Protein AF-A0AAW7M790-F1 (afdb_monomer_lite)

pLDDT: mean 80.47, std 13.08, range [36.41, 94.38]

Radius of gyration: 19.91 Å; chains: 1; bounding box: 61×42×44 Å

Secondary structure (DSSP, 8-state):
---S-GGGS--EEEEE-TTS-B---EE-EE-SSS-EE----GGGGG---S-TTSPPPEEEEES-SSSS--EEEEEEEE-TTS-EEEEEEEP-HHHHTTTTPPPTT---

Sequence (108 aa):
KCLDYPWRFNPRALIRYQDGSASDLLAATRVNEYVLSVIEQAQFSNIMLNDPSIESPRLIFCESSRVGYSALISEISPQSNGTCQVTAKEYKDSFYQYDNSIYPGNVA

Foldseek 3Di:
DDDPPQPPAQKWKKKQALVRDIDFTWRWDDPDDVDIDTPDDPCVVVFDPPDPVGDHIDMDIDSDPGPDFDWAWPDWAADPVRDIDTDTHGDDCVVCVCVPPDDPVPDD

Structure (mmCIF, N/CA/C/O backbone):
data_AF-A0AAW7M790-F1
#
_entry.id   AF-A0AAW7M790-F1
#
loop_
_atom_site.group_PDB
_atom_site.id
_atom_site.type_symbol
_atom_site.label_atom_id
_atom_site.label_alt_id
_atom_site.label_comp_id
_atom_site.label_asym_id
_atom_site.label_entity_id
_atom_site.label_seq_id
_atom_site.pdbx_PDB_ins_code
_atom_site.Cartn_x
_atom_site.Cartn_y
_atom_site.Cartn_z
_atom_site.occupancy
_atom_site.B_iso_or_equiv
_atom_site.auth_seq_id
_atom_site.auth_comp_id
_atom_site.auth_asym_id
_atom_site.auth_atom_id
_atom_site.pdbx_PDB_model_num
ATOM 1 N N . LYS A 1 1 ? -0.054 -2.901 12.274 1.00 45.72 1 LYS A N 1
ATOM 2 C CA . LYS A 1 1 ? 1.180 -3.030 13.090 1.00 45.72 1 LYS A CA 1
ATOM 3 C C . LYS A 1 1 ? 2.191 -3.775 12.236 1.00 45.72 1 LYS A C 1
ATOM 5 O O . LYS A 1 1 ? 1.844 -4.856 11.793 1.00 45.72 1 LYS A O 1
ATOM 10 N N . CYS A 1 2 ? 3.359 -3.205 11.951 1.00 36.41 2 CYS A N 1
ATOM 11 C CA . CYS A 1 2 ? 4.453 -3.978 11.362 1.00 36.41 2 CYS A CA 1
ATOM 12 C C . CYS A 1 2 ? 5.038 -4.832 12.492 1.00 36.41 2 CYS A C 1
ATOM 14 O O . CYS A 1 2 ? 5.517 -4.269 13.474 1.00 36.41 2 CYS A O 1
ATOM 16 N N . LEU A 1 3 ? 4.861 -6.150 12.430 1.00 41.97 3 LEU A N 1
ATOM 17 C CA . LEU A 1 3 ? 5.426 -7.090 13.398 1.00 41.97 3 LEU A CA 1
ATOM 18 C C . LEU A 1 3 ? 6.785 -7.595 12.903 1.00 41.97 3 LEU A C 1
ATOM 20 O O . LEU A 1 3 ? 7.077 -7.541 11.710 1.00 41.97 3 LEU A O 1
ATOM 24 N N . ASP A 1 4 ? 7.586 -8.118 13.829 1.00 45.94 4 ASP A N 1
ATOM 25 C CA . ASP A 1 4 ? 8.966 -8.582 13.630 1.00 45.94 4 ASP A CA 1
ATOM 26 C C . ASP A 1 4 ? 9.147 -9.716 12.594 1.00 45.94 4 ASP A C 1
ATOM 28 O O . ASP A 1 4 ? 10.278 -10.108 12.321 1.00 45.94 4 ASP A O 1
ATOM 32 N N . TYR A 1 5 ? 8.078 -10.264 11.992 1.00 48.81 5 TYR A N 1
ATOM 33 C CA . TYR A 1 5 ? 8.157 -11.419 11.080 1.00 48.81 5 TYR A CA 1
ATOM 34 C C . TYR A 1 5 ? 7.097 -11.414 9.945 1.00 48.81 5 TYR A C 1
ATOM 36 O O . TYR A 1 5 ? 6.282 -12.335 9.846 1.00 48.81 5 TYR A O 1
ATOM 44 N N . PRO A 1 6 ? 7.136 -10.445 9.007 1.00 52.34 6 PRO A N 1
ATOM 45 C CA . PRO A 1 6 ? 6.130 -10.300 7.939 1.00 52.34 6 PRO A CA 1
ATOM 46 C C . PRO A 1 6 ? 6.150 -11.432 6.890 1.00 52.34 6 PRO A C 1
ATOM 48 O O . PRO A 1 6 ? 5.255 -11.547 6.057 1.00 52.34 6 PRO A O 1
ATOM 51 N N . TRP A 1 7 ? 7.175 -12.289 6.903 1.00 55.41 7 TRP A N 1
ATOM 52 C CA . TRP A 1 7 ? 7.431 -13.291 5.860 1.00 55.41 7 TRP A CA 1
ATOM 53 C C . TRP A 1 7 ? 6.630 -14.585 6.003 1.00 55.41 7 TRP A C 1
ATOM 55 O O . TRP A 1 7 ? 6.633 -15.409 5.091 1.00 55.41 7 TRP A O 1
ATOM 65 N N . ARG A 1 8 ? 5.975 -14.801 7.149 1.00 55.41 8 ARG A N 1
ATOM 66 C CA . ARG A 1 8 ? 5.270 -16.060 7.431 1.00 55.41 8 ARG A CA 1
ATOM 67 C C . ARG A 1 8 ? 3.882 -16.131 6.780 1.00 55.41 8 ARG A C 1
ATOM 69 O O . ARG A 1 8 ? 3.342 -17.225 6.656 1.00 55.41 8 ARG A O 1
ATOM 76 N N . PHE A 1 9 ? 3.334 -14.996 6.335 1.00 57.44 9 PHE A N 1
ATOM 77 C CA . PHE A 1 9 ? 1.979 -14.891 5.790 1.00 57.44 9 PHE A CA 1
ATOM 78 C C . PHE A 1 9 ? 1.918 -13.858 4.651 1.00 57.44 9 PHE A C 1
ATOM 80 O O . PHE A 1 9 ? 1.723 -12.681 4.914 1.00 57.44 9 PHE A O 1
ATOM 87 N N . ASN A 1 10 ? 2.059 -14.293 3.389 1.00 69.75 10 ASN A N 1
ATOM 88 C CA . ASN A 1 10 ? 1.774 -13.497 2.177 1.00 69.75 10 ASN A CA 1
ATOM 89 C C . ASN A 1 10 ? 2.259 -12.032 2.237 1.00 69.75 10 ASN A C 1
ATOM 91 O O . ASN A 1 10 ? 1.428 -11.128 2.378 1.00 69.75 10 ASN A O 1
ATOM 95 N N . PRO A 1 11 ? 3.576 -11.778 2.127 1.00 74.94 11 PRO A N 1
ATOM 96 C CA . PRO A 1 11 ? 4.117 -10.444 2.335 1.00 74.94 11 PRO A CA 1
ATOM 97 C C . PRO A 1 11 ? 3.521 -9.462 1.323 1.00 74.94 11 PRO A C 1
ATOM 99 O O . PRO A 1 11 ? 3.599 -9.654 0.105 1.00 74.94 11 PRO A O 1
ATOM 102 N N . ARG A 1 12 ? 2.906 -8.399 1.842 1.00 81.88 12 ARG A N 1
ATOM 103 C CA . ARG A 1 12 ? 2.412 -7.290 1.034 1.00 81.88 12 ARG A CA 1
ATOM 104 C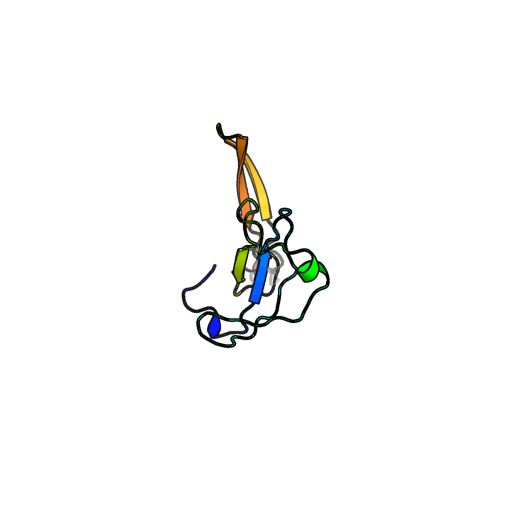 C . ARG A 1 12 ? 3.376 -6.124 1.136 1.00 81.88 12 ARG A C 1
ATOM 106 O O . ARG A 1 12 ? 3.974 -5.867 2.184 1.00 81.88 12 ARG A O 1
ATOM 113 N N . ALA A 1 13 ? 3.517 -5.419 0.028 1.00 85.44 13 ALA A N 1
ATOM 114 C CA . ALA A 1 13 ? 4.364 -4.249 -0.058 1.00 85.44 13 ALA A CA 1
ATOM 115 C C . ALA A 1 13 ? 3.609 -3.088 -0.690 1.00 85.44 13 ALA A C 1
ATOM 117 O O . ALA A 1 13 ? 2.700 -3.274 -1.496 1.00 85.44 13 ALA A O 1
ATOM 118 N N . LEU A 1 14 ? 4.017 -1.886 -0.323 1.00 87.81 14 LEU A N 1
ATOM 119 C CA . LEU A 1 14 ? 3.607 -0.653 -0.965 1.00 87.81 14 LEU A CA 1
ATOM 120 C C . LEU A 1 14 ? 4.859 0.133 -1.334 1.00 87.81 14 LEU A C 1
ATOM 122 O O . LEU A 1 14 ? 5.823 0.171 -0.564 1.00 87.81 14 LEU A O 1
ATOM 126 N N . ILE A 1 15 ? 4.840 0.755 -2.505 1.00 89.19 15 ILE A N 1
ATOM 127 C CA . ILE A 1 15 ? 5.899 1.643 -2.966 1.00 89.19 15 ILE A CA 1
ATOM 128 C C . ILE A 1 15 ? 5.390 3.071 -2.833 1.00 89.19 15 ILE A C 1
ATOM 130 O O . ILE A 1 15 ? 4.353 3.426 -3.388 1.00 89.19 15 ILE A O 1
ATOM 134 N N . ARG A 1 16 ? 6.127 3.896 -2.092 1.00 91.12 16 ARG A N 1
ATOM 135 C CA . ARG A 1 16 ? 5.955 5.345 -2.122 1.00 91.12 16 ARG A CA 1
ATOM 136 C C . ARG A 1 16 ? 6.850 5.905 -3.219 1.00 91.12 16 ARG A C 1
ATOM 138 O O . ARG A 1 16 ? 8.073 5.763 -3.138 1.00 91.12 16 ARG A O 1
ATOM 145 N N . TYR A 1 17 ? 6.233 6.503 -4.228 1.00 91.69 17 TYR A N 1
ATOM 146 C CA . TYR A 1 17 ? 6.919 7.080 -5.374 1.00 91.69 17 TYR A CA 1
ATOM 147 C C . TYR A 1 17 ? 7.534 8.441 -5.033 1.00 91.69 17 TYR A C 1
ATOM 149 O O . TYR A 1 17 ? 7.228 9.065 -4.013 1.00 91.69 17 TYR A O 1
ATOM 157 N N . GLN A 1 18 ? 8.433 8.886 -5.906 1.00 91.12 18 GLN A N 1
ATOM 158 C CA . GLN A 1 18 ? 9.237 10.099 -5.730 1.00 91.12 18 GLN A CA 1
ATOM 159 C C . GLN A 1 18 ? 8.398 11.379 -5.895 1.00 91.12 18 GLN A C 1
ATOM 161 O O . GLN A 1 18 ? 8.745 12.421 -5.348 1.00 91.12 18 GLN A O 1
ATOM 166 N N . ASP A 1 19 ? 7.256 11.284 -6.582 1.00 88.25 19 ASP A N 1
ATOM 167 C CA . ASP A 1 19 ? 6.252 12.348 -6.721 1.00 88.25 19 ASP A CA 1
ATOM 168 C C . ASP A 1 19 ? 5.335 12.487 -5.486 1.00 88.25 19 ASP A C 1
ATOM 170 O O . ASP A 1 19 ? 4.460 13.351 -5.439 1.00 88.25 19 ASP A O 1
ATOM 174 N N . GLY A 1 20 ? 5.532 11.639 -4.471 1.00 85.88 20 GLY A N 1
ATOM 175 C CA . GLY A 1 20 ? 4.752 11.612 -3.238 1.00 85.88 20 GLY A CA 1
ATOM 176 C C . GLY A 1 20 ? 3.509 10.721 -3.286 1.00 85.88 20 GLY A C 1
ATOM 177 O O . GLY A 1 20 ? 2.912 10.497 -2.229 1.00 85.88 20 GLY A O 1
ATOM 178 N N . SER A 1 21 ? 3.146 10.180 -4.452 1.00 88.19 21 SER A N 1
ATOM 179 C CA . SER A 1 21 ? 2.065 9.206 -4.593 1.00 88.19 21 SER A CA 1
ATOM 180 C C . SER A 1 21 ? 2.468 7.821 -4.061 1.00 88.19 21 SER A C 1
ATOM 182 O O . SER A 1 21 ? 3.614 7.576 -3.667 1.00 88.19 21 SER A O 1
ATOM 184 N N . ALA A 1 22 ? 1.503 6.906 -3.993 1.00 89.06 22 ALA A N 1
ATOM 185 C CA . ALA A 1 22 ? 1.701 5.549 -3.499 1.00 89.06 22 ALA A CA 1
ATOM 186 C C . ALA A 1 22 ? 1.123 4.526 -4.480 1.00 89.06 22 ALA A C 1
ATOM 188 O O . ALA A 1 22 ? 0.105 4.785 -5.120 1.00 89.06 22 ALA A O 1
ATOM 189 N N . SER A 1 23 ? 1.764 3.362 -4.574 1.00 87.94 23 SER A N 1
ATOM 190 C CA . SER A 1 23 ? 1.247 2.224 -5.329 1.00 87.94 23 SER A CA 1
ATOM 191 C C . SER A 1 23 ? 0.035 1.600 -4.639 1.00 87.94 23 SER A C 1
ATOM 193 O O . SER A 1 23 ? -0.167 1.743 -3.429 1.00 87.94 23 SER A O 1
ATOM 195 N N . ASP A 1 24 ? -0.699 0.786 -5.393 1.00 85.75 24 ASP A N 1
ATOM 196 C CA . ASP A 1 24 ? -1.599 -0.205 -4.808 1.00 85.75 24 ASP A CA 1
ATOM 197 C C . ASP A 1 24 ? -0.832 -1.230 -3.955 1.00 85.75 24 ASP A C 1
ATOM 199 O O . ASP A 1 24 ? 0.403 -1.296 -3.959 1.00 85.75 24 ASP A O 1
ATOM 203 N N . LEU A 1 25 ? -1.574 -2.061 -3.219 1.00 86.19 25 LEU A N 1
ATOM 204 C CA . LEU A 1 25 ? -0.992 -3.116 -2.400 1.00 86.19 25 LEU A CA 1
ATOM 205 C C . LEU A 1 25 ? -0.432 -4.244 -3.275 1.00 86.19 25 LEU A C 1
ATOM 207 O O . LEU A 1 25 ? -1.171 -5.067 -3.822 1.00 86.19 25 LEU A O 1
ATOM 211 N N . LEU A 1 26 ? 0.889 -4.335 -3.337 1.00 87.75 26 LEU A N 1
ATOM 212 C CA . LEU A 1 26 ? 1.597 -5.318 -4.140 1.00 87.75 26 LEU A CA 1
ATOM 213 C C . LEU A 1 26 ? 1.700 -6.644 -3.390 1.00 87.75 26 LEU A C 1
ATOM 215 O O . LEU A 1 26 ? 2.057 -6.693 -2.211 1.00 87.75 26 LEU A O 1
ATOM 219 N N . ALA A 1 27 ? 1.401 -7.740 -4.087 1.00 86.88 27 ALA A N 1
ATOM 220 C CA . ALA A 1 27 ? 1.794 -9.069 -3.640 1.00 86.88 27 ALA A CA 1
ATOM 221 C C . ALA A 1 27 ? 3.289 -9.244 -3.931 1.00 86.88 27 ALA A C 1
ATOM 223 O O . ALA A 1 27 ? 3.685 -9.339 -5.093 1.00 86.88 27 ALA A O 1
ATOM 224 N N . ALA A 1 28 ? 4.112 -9.241 -2.883 1.00 86.06 28 ALA A N 1
ATOM 225 C CA . ALA A 1 28 ? 5.548 -9.416 -3.020 1.00 86.06 28 ALA A CA 1
ATOM 226 C C . ALA A 1 28 ? 5.916 -10.899 -2.904 1.00 86.06 28 ALA A C 1
ATOM 228 O O . ALA A 1 28 ? 5.372 -11.633 -2.081 1.00 86.06 28 ALA A O 1
ATOM 229 N N . THR A 1 29 ? 6.874 -11.336 -3.713 1.00 85.75 29 THR A N 1
ATOM 230 C CA . THR A 1 29 ? 7.511 -12.648 -3.592 1.00 85.75 29 THR A CA 1
ATOM 231 C C . THR A 1 29 ? 8.960 -12.440 -3.185 1.00 85.75 29 THR A C 1
ATOM 233 O O . THR A 1 29 ? 9.691 -11.669 -3.805 1.00 85.75 29 THR A O 1
ATOM 236 N N . ARG A 1 30 ? 9.393 -13.101 -2.111 1.00 83.06 30 ARG A N 1
ATOM 237 C CA . ARG A 1 30 ? 10.784 -13.020 -1.665 1.00 83.06 30 ARG A CA 1
ATOM 238 C C . ARG A 1 30 ? 11.670 -13.785 -2.647 1.00 83.06 30 ARG A C 1
ATOM 240 O O . ARG A 1 30 ? 11.451 -14.973 -2.857 1.00 83.06 30 ARG A O 1
ATOM 247 N N . VAL A 1 31 ? 12.677 -13.116 -3.204 1.00 84.00 31 VAL A N 1
ATOM 248 C CA . VAL A 1 31 ? 13.703 -13.761 -4.038 1.00 84.00 31 VAL A CA 1
ATOM 249 C C . VAL A 1 31 ? 14.881 -14.180 -3.160 1.00 84.00 31 VAL A C 1
ATOM 251 O O . VAL A 1 31 ? 15.344 -15.313 -3.244 1.00 84.00 31 VAL A O 1
ATOM 254 N N . ASN A 1 32 ? 15.340 -13.289 -2.273 1.00 83.25 32 ASN A N 1
ATOM 255 C CA . ASN A 1 32 ? 16.360 -13.572 -1.260 1.00 83.25 32 ASN A CA 1
ATOM 256 C C . ASN A 1 32 ? 16.222 -12.611 -0.055 1.00 83.25 32 ASN A C 1
ATOM 258 O O . ASN A 1 32 ? 15.136 -12.114 0.226 1.00 83.25 32 ASN A O 1
ATOM 262 N N . GLU A 1 33 ? 17.274 -12.405 0.738 1.00 80.38 33 GLU A N 1
ATOM 263 C CA . GLU A 1 33 ? 17.241 -11.527 1.921 1.00 80.38 33 GLU A CA 1
ATOM 264 C C . GLU A 1 33 ? 17.131 -10.031 1.604 1.00 80.38 33 GLU A C 1
ATOM 266 O O . GLU A 1 33 ? 16.527 -9.296 2.379 1.00 80.38 33 GLU A O 1
ATOM 271 N N . TYR A 1 34 ? 17.625 -9.596 0.447 1.00 81.44 34 TYR A N 1
ATOM 272 C CA . TYR A 1 34 ? 17.679 -8.181 0.064 1.00 81.44 34 TYR A CA 1
ATOM 273 C C . TYR A 1 34 ? 16.895 -7.870 -1.213 1.00 81.44 34 TYR A C 1
ATOM 275 O O . TYR A 1 34 ? 16.854 -6.726 -1.657 1.00 81.44 34 TYR A O 1
ATOM 283 N N . VAL A 1 35 ? 16.275 -8.883 -1.817 1.00 84.75 35 VAL A N 1
ATOM 284 C CA . VAL A 1 35 ? 15.574 -8.781 -3.093 1.00 84.75 35 VAL A CA 1
ATOM 285 C C . VAL A 1 35 ? 14.187 -9.390 -2.969 1.00 84.75 35 VAL A C 1
ATOM 287 O O . VAL A 1 35 ? 14.006 -10.528 -2.518 1.00 84.75 35 VAL A O 1
ATOM 290 N N . LEU A 1 36 ? 13.208 -8.633 -3.448 1.00 85.81 36 LEU A N 1
ATOM 291 C CA . LEU A 1 36 ? 11.842 -9.079 -3.661 1.00 85.81 36 LEU A CA 1
ATOM 292 C C . LEU A 1 36 ? 11.437 -8.836 -5.111 1.00 85.81 36 LEU A C 1
ATOM 294 O O . LEU A 1 36 ? 12.009 -7.985 -5.790 1.00 85.81 36 LEU A O 1
ATOM 298 N N . SER A 1 37 ? 10.432 -9.573 -5.563 1.00 88.75 37 SER A N 1
ATOM 299 C CA . SER A 1 37 ? 9.780 -9.371 -6.849 1.00 88.75 37 SER A CA 1
ATOM 300 C C . SER A 1 37 ? 8.300 -9.063 -6.657 1.00 88.75 37 SER A C 1
ATOM 302 O O . SER A 1 37 ? 7.658 -9.519 -5.710 1.00 88.75 37 SER A O 1
ATOM 304 N N . VAL A 1 38 ? 7.762 -8.262 -7.567 1.00 90.56 38 VAL A N 1
ATOM 305 C CA . VAL A 1 38 ? 6.347 -7.895 -7.674 1.00 90.56 38 VAL A CA 1
ATOM 306 C C . VAL A 1 38 ? 5.962 -7.956 -9.148 1.00 90.56 38 VAL A C 1
ATOM 308 O O . VAL A 1 38 ? 6.836 -7.962 -10.016 1.00 90.56 38 VAL A O 1
ATOM 311 N N . ILE A 1 39 ? 4.664 -8.007 -9.436 1.00 91.31 39 ILE A N 1
ATOM 312 C CA . IL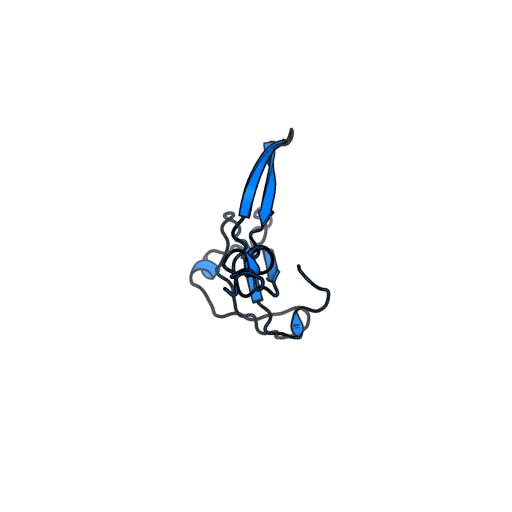E A 1 39 ? 4.179 -7.851 -10.811 1.00 91.31 39 ILE A CA 1
ATOM 313 C C . ILE A 1 39 ? 4.519 -6.433 -11.280 1.00 91.31 39 ILE A C 1
ATOM 315 O O . ILE A 1 39 ? 4.377 -5.475 -10.520 1.00 91.31 39 ILE A O 1
ATOM 319 N N . GLU A 1 40 ? 4.998 -6.325 -12.515 1.00 90.56 40 GLU A N 1
ATOM 320 C CA . GLU A 1 40 ? 5.350 -5.049 -13.128 1.00 90.56 40 GLU A CA 1
ATOM 321 C C . GLU A 1 40 ? 4.114 -4.144 -13.270 1.00 90.56 40 GLU A C 1
ATOM 323 O O . GLU A 1 40 ? 2.994 -4.611 -13.486 1.00 90.56 40 GLU A O 1
ATOM 328 N N . GLN A 1 41 ? 4.321 -2.845 -13.063 1.00 90.25 41 GLN A N 1
ATOM 329 C CA . GLN A 1 41 ? 3.305 -1.812 -13.206 1.00 90.25 41 GLN A CA 1
ATOM 330 C C . GLN A 1 41 ? 3.854 -0.713 -14.107 1.00 90.25 41 GLN A C 1
ATOM 332 O O . GLN A 1 41 ? 5.020 -0.342 -13.979 1.00 90.25 41 GLN A O 1
ATOM 337 N N . ALA A 1 42 ? 2.991 -0.114 -14.929 1.00 91.00 42 ALA A N 1
ATOM 338 C CA . ALA A 1 42 ? 3.372 0.961 -15.847 1.00 91.00 42 ALA A CA 1
ATOM 339 C C . ALA A 1 42 ? 4.063 2.146 -15.143 1.00 91.00 42 ALA A C 1
ATOM 341 O O . ALA A 1 42 ? 4.894 2.832 -15.717 1.00 91.00 42 ALA A O 1
ATOM 342 N N . GLN A 1 43 ? 3.751 2.381 -13.872 1.00 89.50 43 GLN A N 1
ATOM 343 C CA . GLN A 1 43 ? 4.291 3.454 -13.044 1.00 89.50 43 GLN A CA 1
ATOM 344 C C . GLN A 1 43 ? 5.774 3.245 -12.720 1.00 89.50 43 GLN A C 1
ATOM 346 O O . GLN A 1 43 ? 6.474 4.208 -12.411 1.00 89.50 43 GLN A O 1
ATOM 351 N N . PHE A 1 44 ? 6.279 2.011 -12.804 1.00 90.38 44 PHE A N 1
ATOM 352 C CA . PHE A 1 44 ? 7.680 1.712 -12.515 1.00 90.38 44 PHE A CA 1
ATOM 353 C C . PHE A 1 44 ? 8.628 2.328 -13.543 1.00 90.38 44 PHE A C 1
ATOM 355 O O . PHE A 1 44 ? 9.745 2.688 -13.177 1.00 90.38 44 PHE A O 1
ATOM 362 N N . SER A 1 45 ? 8.186 2.540 -14.789 1.00 90.50 45 SER A N 1
ATOM 363 C CA . SER A 1 45 ? 9.006 3.197 -15.817 1.00 90.50 45 SER A CA 1
ATOM 364 C C . SER A 1 45 ? 9.340 4.651 -15.487 1.00 90.50 45 SER A C 1
ATOM 366 O O . SER A 1 45 ? 10.274 5.207 -16.056 1.00 90.50 45 SER A O 1
ATOM 368 N N . ASN A 1 46 ? 8.582 5.272 -14.581 1.00 90.38 46 ASN A N 1
ATOM 369 C CA . ASN A 1 46 ? 8.762 6.668 -14.192 1.00 90.38 46 ASN A CA 1
ATOM 370 C C . ASN A 1 46 ? 9.724 6.832 -13.006 1.00 90.38 46 ASN A C 1
ATOM 372 O O . ASN A 1 46 ? 10.020 7.959 -12.614 1.00 90.38 46 ASN A O 1
ATOM 376 N N . ILE A 1 47 ? 10.194 5.730 -12.414 1.00 90.44 47 ILE A N 1
ATOM 377 C CA . ILE A 1 47 ? 11.110 5.767 -11.275 1.00 90.44 47 ILE A CA 1
ATOM 378 C C . ILE A 1 47 ? 12.512 6.138 -11.767 1.00 90.44 47 ILE A C 1
ATOM 380 O O . ILE A 1 47 ? 13.109 5.426 -12.575 1.00 90.44 47 ILE A O 1
ATOM 384 N N . MET A 1 48 ? 13.073 7.217 -11.224 1.00 90.94 48 MET A N 1
ATOM 385 C CA . MET A 1 48 ? 14.440 7.654 -11.500 1.00 90.94 48 MET A CA 1
ATOM 386 C C . MET A 1 48 ? 15.383 7.194 -10.387 1.00 90.94 48 MET A C 1
ATOM 388 O O . MET A 1 48 ? 15.351 7.713 -9.274 1.00 90.94 48 MET A O 1
ATOM 392 N N . LEU A 1 49 ? 16.235 6.211 -10.688 1.00 88.62 49 LEU A N 1
ATOM 393 C CA . LEU A 1 49 ? 17.209 5.646 -9.738 1.00 88.62 49 LEU A CA 1
ATOM 394 C C . LEU A 1 49 ? 18.631 6.201 -9.911 1.00 88.62 49 LEU A C 1
ATOM 396 O O . LEU A 1 49 ? 19.510 5.914 -9.104 1.00 88.62 49 LEU A O 1
ATOM 400 N N . ASN A 1 50 ? 18.879 6.948 -10.984 1.00 88.94 50 ASN A N 1
ATOM 401 C CA . ASN A 1 50 ? 20.203 7.404 -11.405 1.00 88.94 50 ASN A CA 1
ATOM 402 C C . ASN A 1 50 ? 20.489 8.880 -11.086 1.00 88.94 50 ASN A C 1
ATOM 404 O O . ASN A 1 50 ? 21.579 9.352 -11.406 1.00 88.94 50 ASN A O 1
ATOM 408 N N . ASP A 1 51 ? 19.549 9.597 -10.469 1.00 90.06 51 ASP A N 1
ATOM 409 C CA . ASP A 1 51 ? 19.748 10.980 -10.034 1.00 90.06 51 ASP A CA 1
ATOM 410 C C . ASP A 1 51 ? 19.874 11.045 -8.501 1.00 90.06 51 ASP A C 1
ATOM 412 O O . ASP A 1 51 ? 18.881 10.840 -7.801 1.00 90.06 51 ASP A O 1
ATOM 416 N N . PRO A 1 52 ? 21.070 11.337 -7.953 1.00 87.06 52 PRO A N 1
ATOM 417 C CA . PRO A 1 52 ? 21.274 11.430 -6.508 1.00 87.06 52 PRO A CA 1
ATOM 418 C C . PRO A 1 52 ? 20.590 12.649 -5.871 1.00 87.06 52 PRO A C 1
ATOM 420 O O . PRO A 1 52 ? 20.488 12.711 -4.647 1.00 87.06 52 PRO A O 1
ATOM 423 N N . SER A 1 53 ? 20.135 13.623 -6.666 1.00 91.44 53 SER A N 1
ATOM 424 C CA . SER A 1 53 ? 19.384 14.785 -6.174 1.00 91.44 53 SER A CA 1
ATOM 425 C C . SER A 1 53 ? 17.901 14.473 -5.956 1.00 91.44 53 SER A C 1
ATOM 427 O O . SER A 1 53 ? 17.202 15.266 -5.324 1.00 91.44 53 SER A O 1
ATOM 429 N N . ILE A 1 54 ? 17.411 13.338 -6.465 1.00 87.88 54 ILE A N 1
ATOM 430 C CA . ILE A 1 54 ? 16.028 12.891 -6.300 1.00 87.88 54 ILE A CA 1
ATOM 431 C C . ILE A 1 54 ? 15.985 11.810 -5.216 1.00 87.88 54 ILE A C 1
ATOM 433 O O . ILE A 1 54 ? 16.699 10.810 -5.267 1.00 87.88 54 ILE A O 1
ATOM 437 N N . GLU A 1 55 ? 15.108 11.993 -4.229 1.00 87.88 55 GLU A N 1
ATOM 438 C CA . GLU A 1 55 ? 14.867 10.991 -3.186 1.00 87.88 55 GLU A CA 1
ATOM 439 C C . GLU A 1 55 ? 14.436 9.661 -3.819 1.00 87.88 55 GLU A C 1
ATOM 441 O O . GLU A 1 55 ? 13.536 9.630 -4.656 1.00 87.88 55 GLU A O 1
ATOM 446 N N . SER A 1 56 ? 15.052 8.550 -3.415 1.00 89.31 56 SER A N 1
ATOM 447 C CA . SER A 1 56 ? 14.688 7.221 -3.922 1.00 89.31 56 SER A CA 1
ATOM 448 C C . SER A 1 56 ? 13.279 6.797 -3.476 1.00 89.31 56 SER A C 1
ATOM 450 O O . SER A 1 56 ? 12.838 7.166 -2.382 1.00 89.31 56 SER A O 1
ATOM 452 N N . PRO A 1 57 ? 12.558 5.983 -4.272 1.00 91.25 57 PRO A N 1
ATOM 453 C CA . PRO A 1 57 ? 11.274 5.438 -3.845 1.00 91.25 57 PRO A CA 1
ATOM 454 C C . PRO A 1 57 ? 11.438 4.602 -2.572 1.00 91.25 57 PRO A C 1
ATOM 456 O O . PRO A 1 57 ? 12.443 3.916 -2.376 1.00 91.25 57 PRO A O 1
ATOM 459 N N . ARG A 1 58 ? 10.428 4.632 -1.700 1.00 89.25 58 ARG A N 1
ATOM 460 C CA . ARG A 1 58 ? 10.468 3.918 -0.418 1.00 89.25 58 ARG A CA 1
ATOM 461 C C . ARG A 1 58 ? 9.574 2.696 -0.459 1.00 89.25 58 ARG A C 1
ATOM 463 O O . ARG A 1 58 ? 8.393 2.793 -0.783 1.00 89.25 58 ARG A O 1
ATOM 470 N N . LEU A 1 59 ? 10.135 1.561 -0.071 1.00 85.81 59 LEU A N 1
ATOM 471 C CA . LEU A 1 59 ? 9.410 0.310 0.074 1.00 85.81 59 LEU A CA 1
ATOM 472 C C . LEU A 1 59 ? 8.893 0.167 1.509 1.00 85.81 59 LEU A C 1
ATOM 474 O O . LEU A 1 59 ? 9.660 0.268 2.465 1.00 85.81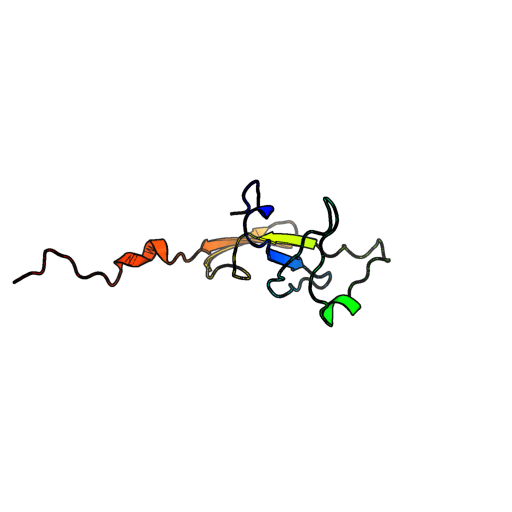 59 LEU A O 1
ATOM 478 N N . ILE A 1 60 ? 7.597 -0.092 1.657 1.00 84.88 60 ILE A N 1
ATOM 479 C CA . ILE A 1 60 ? 6.931 -0.260 2.949 1.00 84.88 60 ILE A CA 1
ATOM 480 C C . ILE A 1 60 ? 6.337 -1.665 3.012 1.00 84.88 60 ILE A C 1
ATOM 482 O O . ILE A 1 60 ? 5.484 -2.020 2.198 1.00 84.88 60 ILE A O 1
ATOM 486 N N . PHE A 1 61 ? 6.769 -2.459 3.993 1.00 77.38 61 PHE A N 1
ATOM 487 C CA . PHE A 1 61 ? 6.196 -3.778 4.262 1.00 77.38 61 PHE A CA 1
ATOM 488 C C . PHE A 1 61 ? 4.935 -3.663 5.115 1.00 77.38 61 PHE A C 1
ATOM 490 O O . PHE A 1 61 ? 4.927 -2.970 6.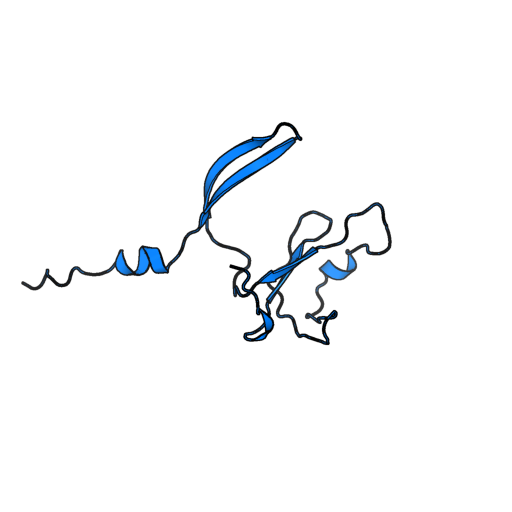135 1.00 77.38 61 PHE A O 1
ATOM 497 N N . CYS A 1 62 ? 3.890 -4.389 4.726 1.00 67.00 62 CYS A N 1
ATOM 498 C CA . CYS A 1 62 ? 2.629 -4.454 5.450 1.00 67.00 62 CYS A CA 1
ATOM 499 C C . CYS A 1 62 ? 2.134 -5.900 5.534 1.00 67.00 62 CYS A C 1
ATOM 501 O O . CYS A 1 62 ? 2.135 -6.633 4.553 1.00 67.00 62 CYS A O 1
ATOM 503 N N . GLU A 1 63 ? 1.639 -6.294 6.706 1.00 63.44 63 GLU A N 1
ATOM 504 C CA . GLU A 1 63 ? 0.846 -7.527 6.861 1.00 63.44 63 GLU A CA 1
ATOM 505 C C . GLU A 1 63 ? -0.626 -7.310 6.468 1.00 63.44 63 GLU A C 1
ATOM 507 O O . GLU A 1 63 ? -1.398 -8.256 6.332 1.00 63.44 63 GLU A O 1
ATOM 512 N N . SER A 1 64 ? -1.035 -6.047 6.303 1.00 58.22 64 SER A N 1
ATOM 513 C CA . SER A 1 64 ? -2.409 -5.684 5.967 1.00 58.22 64 SER A CA 1
ATOM 514 C C . SER A 1 64 ? -2.732 -6.043 4.520 1.00 58.22 64 SER A C 1
ATOM 516 O O . SER A 1 64 ? -1.961 -5.741 3.614 1.00 58.22 64 SER A O 1
ATOM 518 N N . SER A 1 65 ? -3.921 -6.604 4.297 1.00 64.06 65 SER A N 1
ATOM 519 C CA . SER A 1 65 ? -4.526 -6.787 2.973 1.00 64.06 65 SER A CA 1
ATOM 520 C C . SER A 1 65 ? -5.099 -5.491 2.378 1.00 64.06 65 SER A C 1
ATOM 522 O O . SER A 1 65 ? -5.692 -5.532 1.302 1.00 64.06 65 SER A O 1
ATOM 524 N N . ARG A 1 66 ? -4.939 -4.341 3.055 1.00 59.84 66 ARG A N 1
ATOM 525 C CA . ARG A 1 66 ? -5.503 -3.039 2.661 1.00 59.84 66 ARG A CA 1
ATOM 526 C C . ARG A 1 66 ? -4.442 -1.931 2.605 1.00 59.84 66 ARG A C 1
ATOM 528 O O . ARG A 1 66 ? -3.564 -1.874 3.468 1.00 59.84 66 ARG A O 1
ATOM 535 N N . VAL A 1 67 ? -4.573 -1.026 1.623 1.00 55.62 67 VAL A N 1
ATOM 536 C CA . VAL A 1 67 ? -3.722 0.169 1.384 1.00 55.62 67 VAL A CA 1
ATOM 537 C C . VAL A 1 67 ? -4.035 1.287 2.394 1.00 55.62 67 VAL A C 1
ATOM 539 O O . VAL A 1 67 ? -4.402 2.401 2.043 1.00 55.62 67 VAL A O 1
ATOM 542 N N . GLY A 1 68 ? -3.935 0.978 3.685 1.00 62.91 68 GLY A N 1
ATOM 543 C CA . GLY A 1 68 ? -4.263 1.903 4.771 1.00 62.91 68 GLY A CA 1
ATOM 544 C C . GLY A 1 68 ? -5.581 1.583 5.472 1.00 62.91 68 GLY A C 1
ATOM 545 O O . GLY A 1 68 ? -6.221 0.560 5.222 1.00 62.91 68 GLY A O 1
ATOM 546 N N . TYR A 1 69 ? -5.946 2.459 6.404 1.00 67.31 69 TYR A N 1
ATOM 547 C CA . TYR A 1 69 ? -7.105 2.299 7.273 1.00 67.31 69 TYR A CA 1
ATOM 548 C C . TYR A 1 69 ? -7.991 3.529 7.151 1.00 67.31 69 TYR A C 1
ATOM 550 O O . TYR A 1 69 ? -7.492 4.655 7.125 1.00 67.31 69 TYR A O 1
ATOM 558 N N . SER A 1 70 ? -9.305 3.318 7.114 1.00 74.31 70 SER A N 1
ATOM 559 C CA . SER A 1 70 ? -10.247 4.409 7.328 1.00 74.31 70 SER A CA 1
ATOM 560 C C . SER A 1 70 ? -9.969 4.997 8.706 1.00 74.31 70 SER A C 1
ATOM 562 O O . SER A 1 70 ? -9.914 4.271 9.696 1.00 74.31 70 SER A O 1
ATOM 564 N N . ALA A 1 71 ? -9.742 6.300 8.773 1.00 79.12 71 ALA A N 1
ATOM 565 C CA . ALA A 1 71 ? -9.467 6.984 10.021 1.00 79.12 71 ALA A CA 1
ATOM 566 C C . ALA A 1 71 ? -10.168 8.338 10.020 1.00 79.12 71 ALA A C 1
ATOM 568 O O . ALA A 1 71 ? -10.269 8.998 8.986 1.00 79.12 71 ALA A O 1
ATOM 569 N N . LEU A 1 72 ? -10.652 8.746 11.188 1.00 84.50 72 LEU A N 1
ATOM 570 C CA . LEU A 1 72 ? -11.185 10.085 11.399 1.00 84.50 72 LEU A CA 1
ATOM 571 C C . LEU A 1 72 ? -10.050 10.975 11.895 1.00 84.50 72 LEU A C 1
ATOM 573 O O . LEU A 1 72 ? -9.472 10.714 12.954 1.00 84.50 72 LEU A O 1
ATOM 577 N N . ILE A 1 73 ? -9.723 12.011 11.120 1.00 90.50 73 ILE A N 1
ATOM 578 C CA . ILE A 1 73 ? -8.748 13.026 11.526 1.00 90.50 73 ILE A CA 1
ATOM 579 C C . ILE A 1 73 ? -9.337 13.785 12.714 1.00 90.50 73 ILE A C 1
ATOM 581 O O . ILE A 1 73 ? -10.416 14.364 12.612 1.00 90.50 73 ILE A O 1
ATOM 585 N N . SER A 1 74 ? -8.634 13.761 13.843 1.00 92.38 74 SER A N 1
ATOM 586 C CA . SER A 1 74 ? -9.026 14.493 15.046 1.00 92.38 74 SER A CA 1
ATOM 587 C C . SER A 1 74 ? -8.342 15.849 15.143 1.00 92.38 74 SER A C 1
ATOM 589 O O . SER A 1 74 ? -8.904 16.763 15.733 1.00 92.38 74 SER A O 1
ATOM 591 N N . GLU A 1 75 ? -7.132 15.978 14.595 1.00 93.44 75 GLU A N 1
ATOM 592 C CA . GLU A 1 75 ? -6.340 17.201 14.708 1.00 93.44 75 GLU A CA 1
ATOM 593 C C . GLU A 1 75 ? -5.321 17.327 13.571 1.00 93.44 75 GLU A C 1
ATOM 595 O O . GLU A 1 75 ? -4.747 16.330 13.121 1.00 93.44 75 GLU A O 1
ATOM 600 N N . ILE A 1 76 ? -5.073 18.570 13.153 1.00 92.69 76 ILE A N 1
ATOM 601 C CA . ILE A 1 76 ? -3.959 18.957 12.287 1.00 92.69 76 ILE A CA 1
ATOM 602 C C . ILE A 1 76 ? -3.213 20.094 12.988 1.00 92.69 76 ILE A C 1
ATOM 604 O O . ILE A 1 76 ? -3.779 21.165 13.193 1.00 92.69 76 ILE A O 1
ATOM 608 N N . SER A 1 77 ? -1.952 19.862 13.345 1.00 94.38 77 SER A N 1
ATOM 609 C CA . SER A 1 77 ? -1.112 20.818 14.068 1.00 94.38 77 SER A CA 1
ATOM 610 C C . SER A 1 77 ? 0.088 21.241 13.207 1.00 94.38 77 SER A C 1
ATOM 612 O O . SER A 1 77 ? 0.967 20.410 12.929 1.00 94.38 77 SER A O 1
ATOM 614 N N . PRO A 1 78 ? 0.137 22.499 12.727 1.00 94.19 78 PRO A N 1
ATOM 615 C CA . PRO A 1 78 ? 1.238 22.995 11.910 1.00 94.19 78 PRO A CA 1
ATOM 616 C C . PRO A 1 78 ? 2.528 23.109 12.730 1.00 94.19 78 PRO A C 1
ATOM 618 O O . PRO A 1 78 ? 2.525 23.537 13.881 1.00 94.19 78 PRO A O 1
ATOM 621 N N . GLN A 1 79 ? 3.644 22.736 12.114 1.00 94.12 79 GLN A N 1
ATOM 622 C CA . GLN A 1 79 ? 4.976 22.752 12.710 1.00 94.12 79 GLN A CA 1
ATOM 623 C C . GLN A 1 79 ? 5.801 23.910 12.131 1.00 94.12 79 GLN A C 1
ATOM 625 O O . GLN A 1 79 ? 5.594 24.352 11.001 1.00 94.12 79 GLN A O 1
ATOM 630 N N . SER A 1 80 ? 6.788 24.388 12.889 1.00 89.88 80 SER A N 1
ATOM 631 C CA . SER A 1 80 ? 7.635 25.528 12.500 1.00 89.88 80 SER A CA 1
ATOM 632 C C . SER A 1 80 ? 8.531 25.271 11.281 1.00 89.88 80 SER A C 1
ATOM 634 O O . SER A 1 80 ? 9.045 26.212 10.686 1.00 89.88 80 SER A O 1
ATOM 636 N N . ASN A 1 81 ? 8.709 24.010 10.889 1.00 87.00 81 ASN A N 1
ATOM 637 C CA . ASN A 1 81 ? 9.498 23.588 9.730 1.00 87.00 81 ASN A CA 1
ATOM 638 C C . ASN A 1 81 ? 8.673 23.494 8.429 1.00 87.00 81 ASN A C 1
ATOM 640 O O . ASN A 1 81 ? 9.141 22.911 7.454 1.00 87.00 81 ASN A O 1
ATOM 644 N N . GLY A 1 82 ? 7.437 24.004 8.424 1.00 83.50 82 GLY A N 1
ATOM 645 C CA . GLY A 1 82 ? 6.552 23.954 7.258 1.00 83.50 82 GLY A CA 1
ATOM 646 C C . GLY A 1 82 ? 5.887 22.593 7.025 1.00 83.50 82 GLY A C 1
ATOM 647 O O . GLY A 1 82 ? 5.256 22.397 5.990 1.00 83.50 82 GLY A O 1
ATOM 648 N N . THR A 1 83 ? 6.005 21.654 7.968 1.00 89.38 83 THR A N 1
ATOM 649 C CA . THR A 1 83 ? 5.247 20.392 7.954 1.00 89.38 83 THR A CA 1
ATOM 650 C C . THR A 1 83 ? 4.019 20.476 8.863 1.00 89.38 83 T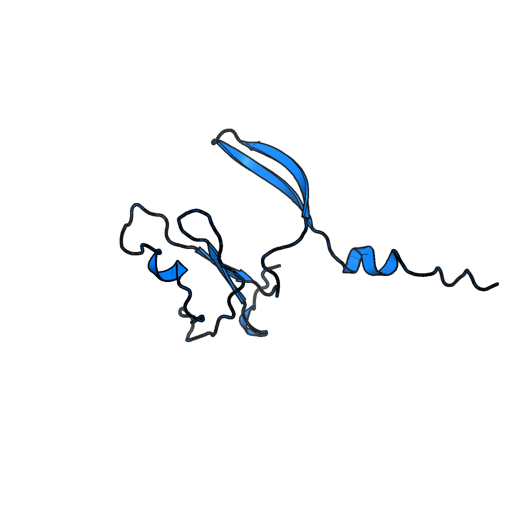HR A C 1
ATOM 652 O O . THR A 1 83 ? 3.913 21.375 9.694 1.00 89.38 83 THR A O 1
ATOM 655 N N . CYS A 1 84 ? 3.084 19.536 8.726 1.00 90.50 84 CYS A N 1
ATOM 656 C CA . CYS A 1 84 ? 1.940 19.406 9.628 1.00 90.50 84 CYS A CA 1
ATOM 657 C C . CYS A 1 84 ? 1.960 18.032 10.295 1.00 90.50 84 CYS A C 1
ATOM 659 O O . CYS A 1 84 ? 2.158 17.013 9.633 1.00 90.50 84 CYS A O 1
ATOM 661 N N . GLN A 1 85 ? 1.705 18.003 11.598 1.00 90.50 85 GLN A N 1
ATOM 662 C CA . GLN A 1 85 ? 1.382 16.777 12.311 1.00 90.50 85 GLN A CA 1
ATOM 663 C C . GLN A 1 85 ? -0.118 16.511 12.172 1.00 90.50 85 GLN A C 1
ATOM 665 O O . GLN A 1 85 ? -0.929 17.405 12.400 1.00 90.50 85 GLN A O 1
ATOM 670 N N . VAL A 1 86 ? -0.486 15.285 11.805 1.00 89.56 86 VAL A N 1
ATOM 671 C CA . VAL A 1 86 ? -1.886 14.856 11.702 1.00 89.56 86 VAL A CA 1
ATOM 672 C C . VAL A 1 86 ? -2.130 13.747 12.713 1.00 89.56 86 VAL A C 1
ATOM 674 O O . VAL A 1 86 ? -1.450 12.720 12.685 1.00 89.56 86 VAL A O 1
ATOM 677 N N . THR A 1 87 ? -3.117 13.944 13.583 1.00 90.12 87 THR A N 1
ATOM 678 C CA . THR A 1 87 ? -3.590 12.924 14.523 1.00 90.12 87 THR A CA 1
ATOM 679 C C . THR A 1 87 ? -4.917 12.378 14.013 1.00 90.12 87 THR A C 1
ATOM 681 O O . THR A 1 87 ? -5.841 13.141 13.727 1.00 90.12 87 THR A O 1
ATOM 684 N N . ALA A 1 88 ? -5.026 11.054 13.897 1.00 88.00 88 ALA A N 1
ATOM 685 C CA . ALA A 1 88 ? -6.235 10.391 13.423 1.00 88.00 88 ALA A CA 1
ATOM 686 C C . ALA A 1 88 ? -6.540 9.129 14.236 1.00 88.00 88 ALA A C 1
ATOM 688 O O . ALA A 1 88 ? -5.633 8.402 14.648 1.00 88.00 88 ALA A O 1
ATOM 689 N N . LYS A 1 89 ? -7.830 8.864 14.454 1.00 86.06 89 LYS A N 1
ATOM 690 C CA . LYS A 1 89 ? -8.316 7.635 15.087 1.00 86.06 89 LYS A CA 1
ATOM 691 C C . LYS A 1 89 ? -8.680 6.627 14.007 1.00 86.06 89 LYS A C 1
ATOM 693 O O . LYS A 1 89 ? -9.584 6.869 13.211 1.00 86.06 89 LYS A O 1
ATOM 698 N N . GLU A 1 90 ? -7.958 5.515 13.992 1.00 84.31 90 GLU A N 1
ATOM 699 C CA . GLU A 1 90 ? -8.214 4.380 13.107 1.00 84.31 90 GLU A CA 1
ATOM 700 C C . GLU A 1 90 ? -9.591 3.764 13.395 1.00 84.31 90 GLU A C 1
ATOM 702 O O . GLU A 1 90 ? -9.922 3.481 14.549 1.00 84.31 90 GLU A O 1
ATOM 707 N N . TYR A 1 91 ? -10.374 3.520 12.348 1.00 80.19 91 TYR A N 1
ATOM 708 C CA . TYR A 1 91 ? -11.589 2.720 12.423 1.00 80.19 91 TYR A CA 1
ATOM 709 C C . TYR A 1 91 ? -11.224 1.233 12.481 1.00 80.19 91 TYR A C 1
ATOM 711 O O . TYR A 1 91 ? -10.484 0.736 11.631 1.00 80.19 91 TYR A O 1
ATOM 719 N N . LYS A 1 92 ? -11.760 0.511 13.472 1.00 79.56 92 LYS A N 1
ATOM 720 C CA . LYS A 1 92 ? -11.571 -0.938 13.616 1.00 79.56 92 LYS A CA 1
ATOM 721 C C . LYS A 1 92 ? -12.902 -1.646 13.781 1.00 79.56 92 LYS A C 1
ATOM 723 O O . LYS A 1 92 ? -13.558 -1.465 14.803 1.00 79.56 92 LYS A O 1
ATOM 728 N N . ASP A 1 93 ? -13.221 -2.536 12.845 1.00 76.19 93 ASP A N 1
ATOM 729 C CA . ASP A 1 93 ? -14.442 -3.356 12.869 1.00 76.19 93 ASP A CA 1
ATOM 730 C C . ASP A 1 93 ? -14.618 -4.091 14.207 1.00 76.19 93 ASP A C 1
ATOM 732 O O . ASP A 1 93 ? -15.714 -4.149 14.752 1.00 76.19 93 ASP A O 1
ATOM 736 N N . SER A 1 94 ? -13.524 -4.582 14.803 1.00 79.31 94 SER A N 1
ATOM 737 C CA . SER A 1 94 ? -13.555 -5.296 16.087 1.00 79.31 94 SER A CA 1
ATOM 738 C C . SER A 1 94 ? -14.087 -4.459 17.253 1.00 79.31 94 SER A C 1
ATOM 740 O O . SER A 1 94 ? -14.605 -5.016 18.215 1.00 79.31 94 SER A O 1
ATOM 742 N N . PHE A 1 95 ? -13.920 -3.135 17.204 1.00 79.38 95 PHE A N 1
ATOM 743 C CA . PHE A 1 95 ? -14.436 -2.236 18.236 1.00 79.38 95 PHE A CA 1
ATOM 744 C C . PHE A 1 95 ? -15.961 -2.101 18.144 1.00 79.38 95 PHE A C 1
ATOM 746 O O . PHE A 1 95 ? -16.624 -2.021 19.170 1.00 79.38 95 PHE A O 1
ATOM 753 N N . TYR A 1 96 ? -16.503 -2.159 16.926 1.00 80.81 96 TYR A N 1
ATOM 754 C CA . TYR A 1 96 ? -17.924 -1.968 16.625 1.00 80.81 96 TYR A CA 1
ATOM 755 C C . TYR A 1 96 ? -18.682 -3.280 16.386 1.00 80.81 96 TYR A C 1
ATOM 757 O O . TYR A 1 96 ? -19.864 -3.268 16.052 1.00 80.81 96 TYR A O 1
ATOM 765 N N . GLN A 1 97 ? -18.029 -4.434 16.563 1.00 82.50 97 GLN A N 1
ATOM 766 C CA . GLN A 1 97 ? -18.606 -5.751 16.262 1.00 82.50 97 GLN A CA 1
ATOM 767 C C . GLN A 1 97 ? -19.907 -6.052 17.031 1.00 82.50 97 GLN A C 1
ATOM 769 O O . GLN A 1 97 ? -20.672 -6.924 16.626 1.00 82.50 97 GLN A O 1
ATOM 774 N N . TYR A 1 98 ? -20.161 -5.331 18.128 1.00 81.00 98 TYR A N 1
ATOM 775 C CA . TYR A 1 98 ? -21.344 -5.488 18.973 1.00 81.00 98 TYR A CA 1
ATOM 776 C C . TYR A 1 98 ? -22.336 -4.322 18.883 1.00 81.00 98 TYR A C 1
ATOM 778 O O . TYR A 1 98 ? -23.372 -4.385 19.543 1.00 81.00 98 TYR A O 1
ATOM 786 N N . ASP A 1 99 ? -22.089 -3.302 18.057 1.00 82.56 99 ASP A N 1
ATOM 787 C CA . ASP A 1 99 ? -22.985 -2.138 17.943 1.00 82.56 99 ASP A CA 1
ATOM 788 C C . ASP A 1 99 ? -24.382 -2.530 17.446 1.00 82.56 99 ASP A C 1
ATOM 790 O O . ASP A 1 99 ? -25.384 -1.980 17.891 1.00 82.56 99 ASP A O 1
ATOM 794 N N . ASN A 1 100 ? -24.450 -3.531 16.564 1.00 79.50 100 ASN A N 1
ATOM 795 C CA . ASN A 1 100 ? -25.702 -4.086 16.044 1.00 79.50 100 ASN A CA 1
ATOM 796 C C . ASN A 1 100 ? -26.138 -5.365 16.780 1.00 79.50 100 ASN A C 1
ATOM 798 O O . ASN A 1 100 ? -26.992 -6.102 16.284 1.00 79.50 100 ASN A O 1
ATOM 802 N N . SER A 1 101 ? -25.527 -5.687 17.925 1.00 80.50 101 SER A N 1
ATOM 803 C CA . SER A 1 101 ? -25.909 -6.876 18.686 1.00 80.50 101 SER A CA 1
ATOM 804 C C . SER A 1 101 ? -27.212 -6.641 19.447 1.00 80.50 101 SER A C 1
ATOM 806 O O . SER A 1 101 ? -27.450 -5.576 20.015 1.00 80.50 101 SER A O 1
ATOM 808 N N . ILE A 1 102 ? -28.079 -7.651 19.455 1.00 76.56 102 ILE A N 1
ATOM 809 C CA . ILE A 1 102 ? -29.298 -7.622 20.260 1.00 76.56 102 ILE A CA 1
ATOM 810 C C . ILE A 1 102 ? -28.908 -8.009 21.684 1.00 76.56 102 ILE A C 1
ATOM 812 O O . ILE A 1 102 ? -28.318 -9.068 21.902 1.00 76.56 102 ILE A O 1
ATOM 816 N N . TYR A 1 103 ? -29.242 -7.153 22.653 1.00 75.00 103 TYR A N 1
ATOM 817 C CA . TYR A 1 103 ? -28.994 -7.437 24.061 1.00 75.00 103 TYR A CA 1
ATOM 818 C C . TYR A 1 103 ? -29.705 -8.743 24.469 1.00 75.00 103 TYR A C 1
ATOM 820 O O . TYR A 1 103 ? -30.932 -8.820 24.360 1.00 75.00 103 TYR A O 1
ATOM 828 N N . PRO A 1 104 ? -28.977 -9.762 24.966 1.00 72.81 104 PRO A N 1
ATOM 829 C CA . PRO A 1 104 ? -29.542 -11.089 25.219 1.00 72.81 104 PRO A CA 1
ATOM 830 C C . PRO A 1 104 ? -30.572 -11.123 26.358 1.00 72.81 104 PRO A C 1
ATOM 832 O O . PRO A 1 104 ? -31.297 -12.102 26.486 1.00 72.81 104 PRO A O 1
ATOM 835 N N . GLY A 1 105 ? -30.671 -10.064 27.170 1.00 74.50 105 GLY A N 1
ATOM 836 C CA . GLY A 1 105 ? -31.712 -9.930 28.193 1.00 74.50 105 GLY A CA 1
ATOM 837 C C . GLY A 1 105 ? -33.058 -9.417 27.672 1.00 74.50 105 GLY A C 1
ATOM 838 O O . GLY A 1 105 ? -33.981 -9.270 28.463 1.00 74.50 105 GLY A O 1
ATOM 839 N N . ASN A 1 106 ? -33.193 -9.142 26.370 1.00 61.41 106 ASN A N 1
ATOM 840 C CA . ASN A 1 106 ? -34.472 -8.814 25.740 1.00 61.41 106 ASN A CA 1
ATOM 841 C C . ASN A 1 106 ? -35.148 -10.084 25.194 1.00 61.41 106 ASN A C 1
ATOM 843 O O . ASN A 1 106 ? -35.353 -10.228 23.989 1.00 61.41 106 ASN A O 1
ATOM 847 N N . VAL A 1 107 ? -35.435 -11.033 26.084 1.00 62.62 107 VAL A N 1
ATOM 848 C CA . VAL A 1 107 ? -36.315 -12.176 25.815 1.00 62.62 107 VAL A CA 1
ATOM 849 C C . VAL A 1 107 ? -37.569 -11.978 26.663 1.00 62.62 107 VAL A C 1
ATOM 851 O O . VAL A 1 107 ? -37.495 -11.994 27.890 1.00 62.62 107 VAL A O 1
ATOM 854 N N . ALA A 1 108 ? -38.675 -11.656 25.989 1.00 62.44 108 ALA A N 1
ATOM 855 C CA . ALA A 1 108 ? -39.996 -11.485 26.594 1.00 62.44 108 ALA A CA 1
ATOM 856 C C . ALA A 1 108 ? -40.576 -12.820 27.080 1.00 62.44 108 ALA A C 1
ATOM 858 O O . ALA A 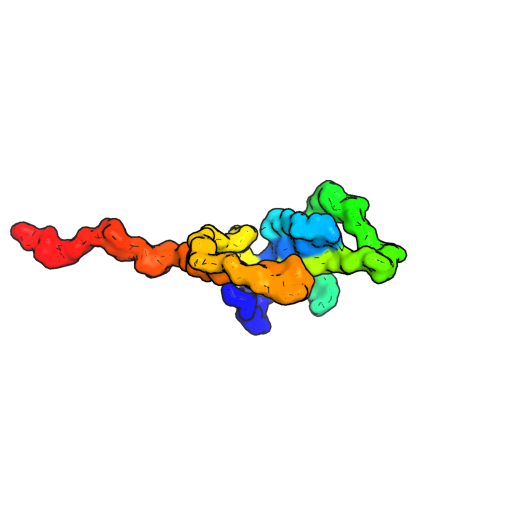1 108 ? -40.273 -13.855 26.441 1.00 62.44 108 ALA A O 1
#

Organism: NCBI:txid1639133